Protein AF-A0A521I8H7-F1 (afdb_monomer_lite)

Foldseek 3Di:
DDPVVVVVVVVLVPDPPVSNVVVVVVVVVVVVVVVVVCVVVVDDDVVVVVVVVVVVVCVVVVVDDDDDPVRD

Sequence (72 aa):
MTTLLTKAIKQIEKLPSSLQDEIAEQLLYDSENEIAWEKALSKPQPKLESLAQRALRESKEGKTKKMGFDEL

pLDDT: mean 95.37, std 5.55, range [66.94, 98.69]

Secondary structure (DSSP, 8-state):
--HHHHHHHHHHTTS-HHHHHHHHHHHHHHHHHHHHHHHHHTS--HHHHHHHHHHHHHHHTT------GGG-

Structure (mmCIF, N/CA/C/O backbone):
data_AF-A0A521I8H7-F1
#
_entry.id   AF-A0A521I8H7-F1
#
loop_
_atom_site.group_PDB
_atom_site.id
_atom_site.type_symbol
_atom_site.label_atom_id
_atom_site.label_alt_id
_atom_site.label_comp_id
_atom_site.label_asym_id
_atom_site.label_entity_id
_atom_site.label_seq_id
_atom_site.pdbx_PDB_ins_code
_atom_site.Cartn_x
_atom_site.Cartn_y
_atom_site.Cartn_z
_atom_site.occupancy
_atom_site.B_iso_or_equiv
_atom_site.auth_seq_id
_atom_site.auth_comp_id
_atom_site.auth_asym_id
_atom_site.auth_atom_id
_atom_site.pdbx_PDB_model_num
ATOM 1 N N . MET A 1 1 ? 2.254 5.664 19.021 1.00 73.62 1 MET A N 1
ATOM 2 C CA . MET A 1 1 ? 1.224 6.119 18.063 1.00 73.62 1 MET A CA 1
ATOM 3 C C . MET A 1 1 ? 1.560 7.533 17.621 1.00 73.62 1 MET A C 1
ATOM 5 O O . MET A 1 1 ? 1.939 8.329 18.471 1.00 73.62 1 MET A O 1
ATOM 9 N N . THR A 1 2 ? 1.496 7.842 16.324 1.00 96.38 2 THR A N 1
ATOM 10 C CA . THR A 1 2 ? 1.781 9.203 15.835 1.00 96.38 2 THR A CA 1
ATOM 11 C C . THR A 1 2 ? 0.717 10.190 16.328 1.00 96.38 2 THR A C 1
ATOM 13 O O . THR A 1 2 ? -0.403 9.797 16.678 1.00 96.38 2 THR A O 1
ATOM 16 N N . THR A 1 3 ? 1.037 11.487 16.340 1.00 98.00 3 THR A N 1
ATOM 17 C CA . THR A 1 3 ? 0.082 12.539 16.733 1.00 98.00 3 THR A CA 1
ATOM 18 C C . THR A 1 3 ? -1.174 12.515 15.860 1.00 98.00 3 THR A C 1
ATOM 20 O O . THR A 1 3 ? -2.284 12.683 16.366 1.00 98.00 3 THR A O 1
ATOM 23 N N . LEU A 1 4 ? -1.015 12.254 14.559 1.00 97.94 4 LEU A N 1
ATOM 24 C CA . LEU A 1 4 ? -2.127 12.200 13.614 1.00 97.94 4 LEU A CA 1
ATOM 25 C C . LEU A 1 4 ? -3.040 10.994 13.867 1.00 97.94 4 LEU A C 1
ATOM 27 O O . LEU A 1 4 ? -4.252 11.175 13.957 1.00 97.94 4 LEU A O 1
ATOM 31 N N . LEU A 1 5 ? -2.472 9.799 14.065 1.00 96.38 5 LEU A N 1
ATOM 32 C CA . LEU A 1 5 ? -3.260 8.594 14.342 1.00 96.38 5 LEU A CA 1
ATOM 33 C C . LEU A 1 5 ? -4.011 8.714 15.675 1.00 96.38 5 LEU A C 1
ATOM 35 O O . LEU A 1 5 ? -5.197 8.413 15.751 1.00 96.38 5 LEU A O 1
ATOM 39 N N . THR A 1 6 ? -3.366 9.283 16.697 1.00 97.88 6 THR A N 1
ATOM 40 C CA . THR A 1 6 ? -4.029 9.593 17.976 1.00 97.88 6 THR A CA 1
ATOM 41 C C . THR A 1 6 ? -5.231 10.521 17.782 1.00 97.88 6 THR A C 1
ATOM 43 O O . THR A 1 6 ? -6.283 10.319 18.384 1.00 97.88 6 THR A O 1
ATOM 46 N N . LYS A 1 7 ? -5.091 11.561 16.946 1.00 98.19 7 LYS A N 1
ATOM 47 C CA . LYS A 1 7 ? -6.185 12.494 16.647 1.00 98.19 7 LYS A CA 1
ATOM 48 C C . LYS A 1 7 ? -7.328 11.799 15.905 1.00 98.19 7 LYS A C 1
ATOM 50 O O . LYS A 1 7 ? -8.476 12.098 16.213 1.00 98.19 7 LYS A O 1
ATOM 55 N N . ALA A 1 8 ? -7.023 10.907 14.962 1.00 96.88 8 ALA A N 1
ATOM 56 C CA . ALA A 1 8 ? -8.024 10.150 14.215 1.00 96.88 8 ALA A CA 1
ATOM 57 C C . ALA A 1 8 ? -8.851 9.245 15.141 1.00 96.88 8 ALA A C 1
ATOM 59 O O . ALA A 1 8 ? -10.073 9.365 15.156 1.00 96.88 8 ALA A O 1
ATOM 60 N N . ILE A 1 9 ? -8.194 8.448 15.995 1.00 96.81 9 ILE A N 1
ATOM 61 C CA . ILE A 1 9 ? -8.878 7.571 16.963 1.00 96.81 9 ILE A CA 1
ATOM 62 C C . ILE A 1 9 ? -9.798 8.380 17.883 1.00 96.81 9 ILE A C 1
ATOM 64 O O . ILE A 1 9 ? -10.972 8.052 18.006 1.00 96.81 9 ILE A O 1
ATOM 68 N N . LYS A 1 10 ? -9.333 9.517 18.419 1.00 98.25 10 LYS A N 1
ATOM 69 C CA . LYS A 1 10 ? -10.170 10.405 19.251 1.00 98.25 10 LYS A CA 1
ATOM 70 C C . LYS A 1 10 ? -11.413 10.962 18.546 1.00 98.25 10 LYS A C 1
ATOM 72 O O . LYS A 1 10 ? -12.321 11.443 19.221 1.00 98.25 10 LYS A O 1
ATOM 77 N N . GLN A 1 11 ? -11.437 11.022 17.213 1.00 97.94 11 GLN A N 1
ATOM 78 C CA . GLN A 1 11 ? -12.653 11.392 16.479 1.00 97.94 11 GLN A CA 1
ATOM 79 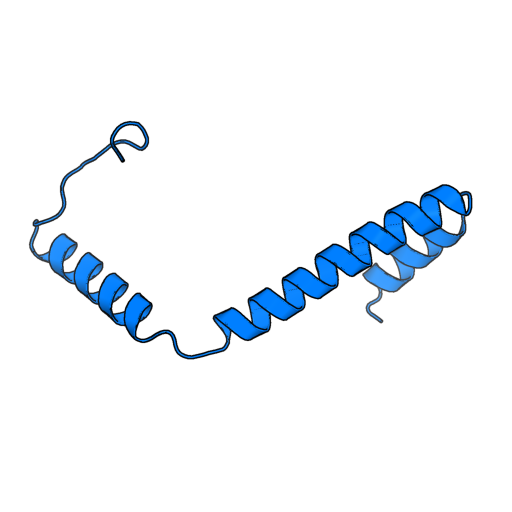C C . GLN A 1 11 ? -13.554 10.178 16.258 1.00 97.94 11 GLN A C 1
ATOM 81 O O . GLN A 1 11 ? -14.763 10.311 16.413 1.00 97.94 11 GLN A O 1
ATOM 86 N N . ILE A 1 12 ? -12.972 9.013 15.959 1.00 97.81 12 ILE A N 1
ATOM 87 C CA . ILE A 1 12 ? -13.700 7.750 15.780 1.00 97.81 12 ILE A CA 1
ATOM 88 C C . ILE A 1 12 ? -14.433 7.363 17.070 1.00 97.81 12 ILE A C 1
ATOM 90 O O . ILE A 1 12 ? -15.613 7.043 17.014 1.00 97.81 12 ILE A O 1
ATOM 94 N N . GLU A 1 13 ? -13.801 7.519 18.236 1.00 97.81 13 GLU A N 1
ATOM 95 C CA . GLU A 1 13 ? -14.401 7.245 19.557 1.00 97.81 13 GLU A CA 1
ATOM 96 C C . GLU A 1 13 ? -15.722 7.995 19.817 1.00 97.81 13 GLU A C 1
ATOM 98 O O . GLU A 1 13 ? -16.510 7.589 20.668 1.00 97.81 13 GLU A O 1
ATOM 103 N N . LYS A 1 14 ? -15.979 9.100 19.106 1.00 98.25 14 LYS A N 1
ATOM 104 C CA . LYS A 1 14 ? -17.211 9.894 19.246 1.00 98.25 14 LYS A CA 1
ATOM 105 C C . LYS A 1 14 ? -18.363 9.385 18.377 1.00 98.25 14 LYS A C 1
ATOM 107 O O . LYS A 1 14 ? -19.468 9.915 18.481 1.00 98.25 14 LYS A O 1
ATOM 112 N N . LEU A 1 15 ? -18.106 8.435 17.481 1.00 98.25 15 LEU A N 1
ATOM 113 C CA . LEU A 1 15 ? -19.095 7.888 16.555 1.00 98.25 15 LEU A CA 1
ATOM 114 C C . LEU A 1 15 ? -19.898 6.750 17.213 1.00 98.25 15 LEU A C 1
ATOM 116 O O . LEU A 1 15 ? -19.445 6.168 18.197 1.00 98.25 15 LEU A O 1
ATOM 120 N N . PRO A 1 16 ? -21.082 6.391 16.687 1.00 98.69 16 PRO A N 1
ATOM 121 C CA . PRO A 1 16 ? -21.767 5.152 17.053 1.00 98.69 16 PRO A CA 1
ATOM 122 C C . PRO A 1 16 ? -20.875 3.924 16.844 1.00 98.69 16 PRO A C 1
ATOM 124 O O . PRO A 1 16 ? -20.112 3.885 15.881 1.00 98.69 16 PRO A O 1
ATOM 127 N N . SER A 1 17 ? -21.016 2.904 17.695 1.00 98.19 17 SER A N 1
ATOM 128 C CA . SER A 1 17 ? -20.175 1.697 17.654 1.00 98.19 17 SER A CA 1
ATOM 129 C C . SER A 1 17 ? -20.161 1.020 16.284 1.00 98.19 17 SER A C 1
ATOM 131 O O . SER A 1 17 ? -19.100 0.643 15.818 1.00 98.19 17 SER A O 1
ATOM 133 N N . SER A 1 18 ? -21.298 0.975 15.583 1.00 98.19 18 SER A N 1
ATOM 134 C CA . SER A 1 18 ? -21.370 0.395 14.236 1.00 98.19 18 SER A CA 1
ATOM 135 C C . SER A 1 18 ? -20.444 1.089 13.232 1.00 98.19 18 SER A C 1
ATOM 137 O O . SER A 1 18 ? -19.846 0.429 12.396 1.00 98.19 18 SER A O 1
ATOM 139 N N . LEU A 1 19 ? -20.308 2.418 13.323 1.00 98.44 19 LEU A N 1
ATOM 140 C CA . LEU A 1 19 ? -19.391 3.176 12.470 1.00 98.44 19 LEU A CA 1
ATOM 141 C C . LEU A 1 19 ? -17.943 3.054 12.949 1.00 98.44 19 LEU A C 1
ATOM 143 O O . LEU A 1 19 ? -17.029 3.120 12.135 1.00 98.44 19 LEU A O 1
ATOM 147 N N . GLN A 1 20 ? -17.715 2.884 14.255 1.00 98.62 20 GLN A N 1
ATOM 148 C CA . GLN A 1 20 ? -16.375 2.590 14.766 1.00 98.62 20 GLN A CA 1
ATOM 149 C C . GLN A 1 20 ? -15.872 1.248 14.230 1.00 98.62 20 GLN A C 1
ATOM 151 O O . GLN A 1 20 ? -14.738 1.183 13.760 1.00 98.62 20 GLN A O 1
ATOM 156 N N . ASP A 1 21 ? -16.726 0.224 14.254 1.00 98.50 21 ASP A N 1
ATOM 157 C CA . ASP A 1 21 ? -16.410 -1.121 13.779 1.00 98.50 21 ASP A CA 1
ATOM 158 C C . ASP A 1 21 ? -16.150 -1.126 12.265 1.00 98.50 21 ASP A C 1
ATOM 160 O O . ASP A 1 21 ? -15.126 -1.647 11.834 1.00 98.50 21 ASP A O 1
ATOM 164 N N . GLU A 1 22 ? -16.985 -0.451 11.464 1.00 98.44 22 GLU A N 1
ATOM 165 C CA . GLU A 1 22 ? -16.775 -0.318 10.010 1.00 98.44 22 GLU A CA 1
ATOM 166 C C . GLU A 1 22 ? -15.424 0.343 9.679 1.00 98.44 22 GLU A C 1
ATOM 168 O O . GLU A 1 22 ? -14.668 -0.129 8.827 1.00 98.44 22 GLU A O 1
ATOM 173 N N . ILE A 1 23 ? -15.070 1.417 10.395 1.00 98.19 23 ILE A N 1
ATOM 174 C CA . ILE A 1 23 ? -13.778 2.091 10.213 1.00 98.19 23 ILE A CA 1
ATOM 175 C C . ILE A 1 23 ? -12.622 1.192 10.670 1.00 98.19 23 ILE A C 1
ATOM 177 O O . ILE A 1 23 ? -11.561 1.188 10.041 1.00 98.19 23 ILE A O 1
ATOM 181 N N . ALA A 1 24 ? -12.799 0.449 11.764 1.00 97.75 24 ALA A N 1
ATOM 182 C CA . ALA A 1 24 ? -11.784 -0.461 12.276 1.00 97.75 24 ALA A CA 1
ATOM 183 C C . ALA A 1 24 ? -11.515 -1.613 11.299 1.00 97.75 24 ALA A C 1
ATOM 185 O O . ALA A 1 24 ? -10.350 -1.902 11.031 1.00 97.75 24 ALA A O 1
ATOM 186 N N . GLU A 1 25 ? -12.557 -2.220 10.728 1.00 98.50 25 GLU A N 1
ATOM 187 C CA . GLU A 1 25 ? -12.434 -3.270 9.711 1.00 98.50 25 GLU A CA 1
ATOM 188 C C . GLU A 1 25 ? -11.637 -2.783 8.497 1.00 98.50 25 GLU A C 1
ATOM 190 O O . GLU A 1 25 ? -10.663 -3.428 8.099 1.00 98.50 25 GLU A O 1
ATOM 195 N N . GLN A 1 26 ? -11.979 -1.606 7.963 1.00 98.06 26 GLN A N 1
ATOM 196 C CA . GLN A 1 26 ? -11.259 -1.018 6.834 1.00 98.06 26 GLN A CA 1
ATOM 197 C C . GLN A 1 26 ? -9.790 -0.732 7.180 1.00 98.06 26 GLN A C 1
ATOM 199 O O . GLN A 1 26 ? -8.891 -1.076 6.414 1.00 98.06 26 GLN A O 1
ATOM 204 N N . LEU A 1 27 ? -9.520 -0.143 8.351 1.00 96.94 27 LEU A N 1
ATOM 205 C CA . LEU A 1 27 ? -8.155 0.186 8.769 1.00 96.94 27 LEU A CA 1
ATOM 206 C C . LEU A 1 27 ? -7.296 -1.067 8.977 1.00 96.94 27 LEU A C 1
ATOM 208 O O . LEU A 1 27 ? -6.104 -1.045 8.664 1.00 96.94 27 LEU A O 1
ATOM 212 N N . LEU A 1 28 ? -7.878 -2.146 9.507 1.00 98.06 28 LEU A N 1
ATOM 213 C CA . LEU A 1 28 ? -7.200 -3.432 9.657 1.00 98.06 28 LEU A CA 1
ATOM 214 C C . LEU A 1 28 ? -6.853 -4.023 8.290 1.00 98.06 28 LEU A C 1
ATOM 216 O O . LEU A 1 28 ? -5.691 -4.358 8.063 1.00 98.06 28 LEU A O 1
ATOM 220 N N . TYR A 1 29 ? -7.820 -4.067 7.371 1.00 98.31 29 TYR A N 1
ATOM 221 C CA . TYR A 1 29 ? -7.604 -4.546 6.007 1.00 98.31 29 TYR A CA 1
ATOM 222 C C . TYR A 1 29 ? -6.507 -3.754 5.282 1.00 98.31 29 TYR A C 1
ATOM 224 O O . TYR A 1 29 ? -5.588 -4.338 4.702 1.00 98.31 29 TYR A O 1
ATOM 232 N N . ASP A 1 30 ? -6.559 -2.424 5.344 1.00 98.06 30 ASP A N 1
ATOM 233 C CA . ASP A 1 30 ? -5.558 -1.567 4.708 1.00 98.06 30 ASP A CA 1
ATOM 234 C C . ASP A 1 30 ? -4.176 -1.786 5.340 1.00 98.06 30 ASP A C 1
ATOM 236 O O . ASP A 1 30 ? -3.186 -1.954 4.631 1.00 98.06 30 ASP A O 1
ATOM 240 N N . SER A 1 31 ? -4.100 -1.886 6.671 1.00 97.38 31 SER A N 1
ATOM 241 C CA . SER A 1 31 ? -2.834 -2.120 7.381 1.00 97.38 31 SER A CA 1
ATOM 242 C C . SER A 1 31 ? -2.197 -3.465 7.019 1.00 97.38 31 SER A C 1
ATOM 244 O O . SER A 1 31 ? -0.982 -3.540 6.827 1.00 97.38 31 SER A O 1
ATOM 246 N N . GLU A 1 32 ? -2.991 -4.533 6.912 1.00 98.19 32 GLU A N 1
ATOM 247 C CA . GLU A 1 32 ? -2.502 -5.850 6.491 1.00 98.19 32 GLU A CA 1
ATOM 248 C C . GLU A 1 32 ? -1.968 -5.823 5.055 1.00 98.19 32 GLU A C 1
ATOM 250 O O . GLU A 1 32 ? -0.902 -6.387 4.784 1.00 98.19 32 GLU A O 1
ATOM 255 N N . ASN A 1 33 ? -2.657 -5.120 4.153 1.00 98.25 33 ASN A N 1
ATOM 256 C CA . ASN A 1 33 ? -2.198 -4.936 2.780 1.00 98.25 33 ASN A CA 1
ATOM 257 C C . ASN A 1 33 ? -0.895 -4.138 2.708 1.00 98.25 33 ASN A C 1
ATOM 259 O O . ASN A 1 33 ? 0.023 -4.560 2.007 1.00 98.25 33 ASN A O 1
ATOM 263 N N . GLU A 1 34 ? -0.768 -3.037 3.451 1.00 98.12 34 GLU A N 1
ATOM 2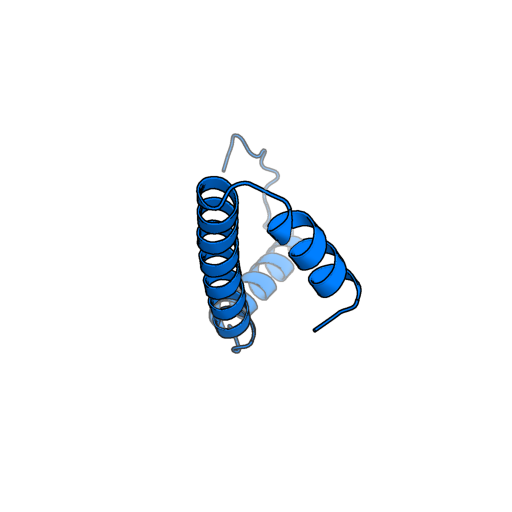64 C CA . GLU A 1 34 ? 0.469 -2.247 3.499 1.00 98.12 34 GLU A CA 1
ATOM 265 C C . GLU A 1 34 ? 1.652 -3.082 4.014 1.00 98.12 34 GLU A C 1
ATOM 267 O O . GLU A 1 34 ? 2.736 -3.074 3.428 1.00 98.12 34 GLU A O 1
ATOM 272 N N . ILE A 1 35 ? 1.443 -3.894 5.057 1.00 97.81 35 ILE A N 1
ATOM 273 C CA . ILE A 1 35 ? 2.469 -4.819 5.566 1.00 97.81 35 ILE A CA 1
ATOM 274 C C . ILE A 1 35 ? 2.849 -5.861 4.504 1.00 97.81 35 ILE A C 1
ATOM 276 O O . ILE A 1 35 ? 4.032 -6.188 4.340 1.00 97.81 35 ILE A O 1
ATOM 280 N N . ALA A 1 36 ? 1.866 -6.406 3.784 1.00 97.81 36 ALA A N 1
ATOM 281 C CA . ALA A 1 36 ? 2.111 -7.369 2.718 1.00 97.81 36 ALA A CA 1
ATOM 282 C C . ALA A 1 36 ? 2.908 -6.744 1.562 1.00 97.81 36 ALA A C 1
ATOM 284 O O . ALA A 1 36 ? 3.865 -7.365 1.085 1.00 97.81 36 ALA A O 1
ATOM 285 N N . TRP A 1 37 ? 2.569 -5.516 1.160 1.00 97.31 37 TRP A N 1
ATOM 286 C CA . TRP A 1 37 ? 3.289 -4.756 0.139 1.00 97.31 37 TRP A CA 1
ATOM 287 C C . TRP A 1 37 ? 4.725 -4.465 0.549 1.00 97.31 37 TRP A C 1
ATOM 289 O O . TRP A 1 37 ? 5.642 -4.803 -0.200 1.00 97.31 37 TRP A O 1
ATOM 299 N N . GLU A 1 38 ? 4.947 -3.942 1.754 1.00 97.75 38 GLU A N 1
ATOM 300 C CA . GLU A 1 38 ? 6.290 -3.674 2.275 1.00 97.75 38 GLU A CA 1
ATOM 301 C C . GLU A 1 38 ? 7.145 -4.952 2.277 1.00 97.75 38 GLU A C 1
ATOM 303 O O . GLU A 1 38 ? 8.288 -4.978 1.814 1.00 97.75 38 GLU A O 1
ATOM 308 N N . LYS A 1 39 ? 6.574 -6.081 2.712 1.00 96.75 39 LYS A N 1
ATOM 309 C CA . LYS A 1 39 ? 7.258 -7.382 2.702 1.00 96.75 39 LYS A CA 1
ATOM 310 C C . LYS A 1 39 ? 7.560 -7.892 1.290 1.00 96.75 39 LYS A C 1
ATOM 312 O O . LYS A 1 39 ? 8.563 -8.585 1.095 1.00 96.75 39 LYS A O 1
ATOM 317 N N . ALA A 1 40 ? 6.680 -7.636 0.327 1.00 94.12 40 ALA A N 1
ATOM 318 C CA . ALA A 1 40 ? 6.880 -8.039 -1.059 1.00 94.12 40 ALA A CA 1
ATOM 319 C C . ALA A 1 40 ? 7.967 -7.188 -1.732 1.00 94.12 40 ALA A C 1
ATOM 321 O O . ALA A 1 40 ? 8.843 -7.737 -2.401 1.00 94.12 40 ALA A O 1
ATOM 322 N N . LEU A 1 41 ? 7.938 -5.874 -1.507 1.00 93.88 41 LEU A N 1
ATOM 323 C CA . LEU A 1 41 ? 8.788 -4.895 -2.183 1.00 93.88 41 LEU A CA 1
ATOM 324 C C . LEU A 1 41 ? 10.170 -4.725 -1.540 1.00 93.88 41 LEU A C 1
ATOM 326 O O . LEU A 1 41 ? 11.116 -4.376 -2.241 1.00 93.88 41 LEU A O 1
ATOM 330 N N . SER A 1 42 ? 10.322 -5.031 -0.249 1.00 95.19 42 SER A N 1
ATOM 331 C CA . SER A 1 42 ? 11.620 -5.006 0.452 1.00 95.19 42 SER A CA 1
ATOM 332 C C . SER A 1 42 ? 12.595 -6.099 -0.001 1.00 95.19 42 SER A C 1
ATOM 334 O O . SER A 1 42 ? 13.790 -6.036 0.295 1.00 95.19 42 SER A O 1
ATOM 336 N N . LYS A 1 43 ? 12.112 -7.124 -0.711 1.00 94.62 43 LYS A N 1
ATOM 337 C CA . LYS A 1 43 ? 12.953 -8.212 -1.216 1.00 94.62 43 LYS A CA 1
ATOM 338 C C . LYS A 1 43 ? 13.595 -7.829 -2.553 1.00 94.62 43 LYS A C 1
ATOM 340 O O . LYS A 1 43 ? 12.956 -7.148 -3.354 1.00 94.62 43 LYS A O 1
ATOM 345 N N . PRO A 1 44 ? 14.812 -8.325 -2.852 1.00 93.31 44 PRO A N 1
ATOM 346 C CA . PRO A 1 44 ? 15.389 -8.209 -4.187 1.00 93.31 44 PRO A CA 1
ATOM 347 C C . PRO A 1 44 ? 14.458 -8.807 -5.242 1.00 93.31 44 PRO A C 1
ATOM 349 O O . PRO A 1 44 ? 13.900 -9.892 -5.048 1.00 93.31 44 PRO A O 1
ATOM 352 N N . GLN A 1 45 ? 14.315 -8.124 -6.376 1.00 93.12 45 GLN A N 1
ATOM 353 C CA . GLN A 1 45 ? 13.393 -8.515 -7.443 1.00 93.12 45 GLN A CA 1
ATOM 354 C C . GLN A 1 45 ? 14.169 -8.690 -8.755 1.00 93.12 45 GLN A C 1
ATOM 356 O O . GLN A 1 45 ? 13.913 -7.979 -9.729 1.00 93.12 45 GLN A O 1
ATOM 361 N N . PRO A 1 46 ? 15.089 -9.676 -8.835 1.00 95.06 46 PRO A N 1
ATOM 362 C CA . PRO A 1 46 ? 16.060 -9.781 -9.927 1.00 95.06 46 PRO A CA 1
ATOM 363 C C . PRO A 1 46 ? 15.404 -9.906 -11.308 1.00 95.06 46 PRO A C 1
ATOM 365 O O . PRO A 1 46 ? 15.932 -9.414 -12.304 1.00 95.06 46 PRO A O 1
ATOM 368 N N . LYS A 1 47 ? 14.217 -10.524 -11.385 1.00 96.00 47 LYS A N 1
ATOM 369 C CA . LYS A 1 47 ? 13.443 -10.600 -12.630 1.00 96.00 47 LYS A CA 1
ATOM 370 C C . LYS A 1 47 ? 12.937 -9.225 -13.075 1.00 96.00 47 LYS A C 1
ATOM 372 O O . LYS A 1 47 ? 13.067 -8.900 -14.251 1.00 96.00 47 LYS A O 1
ATOM 377 N N . LEU A 1 48 ? 12.372 -8.426 -12.167 1.00 95.62 48 LEU A N 1
ATOM 378 C CA . LEU A 1 48 ? 11.899 -7.077 -12.496 1.00 95.62 48 LEU A CA 1
ATOM 379 C C . LEU A 1 48 ? 13.067 -6.139 -12.797 1.00 95.62 48 LEU A C 1
ATOM 381 O O . LEU A 1 48 ? 12.998 -5.393 -13.768 1.00 95.62 48 LEU A O 1
ATOM 385 N N . GLU A 1 49 ? 14.162 -6.236 -12.044 1.00 96.12 49 GLU A N 1
ATOM 386 C CA . GLU A 1 49 ? 15.396 -5.492 -12.315 1.00 96.12 49 GLU A CA 1
ATOM 387 C C . GLU A 1 49 ? 15.933 -5.801 -13.718 1.00 96.12 49 GLU A C 1
ATOM 389 O O . GLU A 1 49 ? 16.227 -4.889 -14.491 1.00 96.12 49 GLU A O 1
ATOM 394 N N . SER A 1 50 ? 15.988 -7.084 -14.091 1.00 97.56 50 SER A N 1
ATOM 395 C CA . SER A 1 50 ? 16.412 -7.514 -15.426 1.00 97.56 50 SER A CA 1
ATOM 396 C C . SER A 1 50 ? 15.492 -6.979 -16.530 1.00 97.56 50 SER A C 1
ATOM 398 O O . SER A 1 50 ? 15.973 -6.480 -17.552 1.00 97.56 50 SER A O 1
ATOM 400 N N . LEU A 1 51 ? 14.171 -7.030 -16.324 1.00 97.56 51 LEU A N 1
ATOM 401 C CA . LEU A 1 51 ? 13.192 -6.489 -17.269 1.00 97.56 51 LEU A CA 1
ATOM 402 C C . LEU A 1 51 ? 13.323 -4.967 -17.416 1.00 97.56 51 LEU A C 1
ATOM 404 O O . LEU A 1 51 ? 13.334 -4.470 -18.541 1.00 97.56 51 LEU A O 1
ATOM 408 N N . ALA A 1 52 ? 13.496 -4.237 -16.314 1.00 96.56 52 ALA A N 1
ATOM 409 C CA . ALA A 1 52 ? 13.688 -2.790 -16.326 1.00 96.56 52 ALA A CA 1
ATOM 410 C C . ALA A 1 52 ? 14.979 -2.397 -17.062 1.00 96.56 52 ALA A C 1
ATOM 412 O O . ALA A 1 52 ? 14.964 -1.537 -17.943 1.00 96.56 52 ALA A O 1
ATOM 413 N N . GLN A 1 53 ? 16.094 -3.073 -16.769 1.00 97.56 53 GLN A N 1
ATOM 414 C CA . GLN A 1 53 ? 17.364 -2.854 -17.468 1.00 97.56 53 GLN A CA 1
ATOM 415 C C . GLN A 1 53 ? 17.251 -3.149 -18.967 1.00 97.56 53 GLN A C 1
ATOM 417 O O . GLN A 1 53 ? 17.784 -2.405 -19.794 1.00 97.56 53 GLN A O 1
ATOM 422 N N . ARG A 1 54 ? 16.540 -4.221 -19.333 1.00 97.12 54 ARG A N 1
ATOM 423 C CA . ARG A 1 54 ? 16.270 -4.561 -20.730 1.00 97.12 54 ARG A CA 1
ATOM 424 C C . ARG A 1 54 ? 15.446 -3.475 -21.421 1.00 97.12 54 ARG A C 1
ATOM 426 O O . ARG A 1 54 ? 15.853 -3.045 -22.494 1.00 97.12 54 ARG A O 1
ATOM 433 N N . ALA A 1 55 ? 14.362 -3.005 -20.808 1.00 96.00 55 ALA A N 1
ATOM 434 C CA . ALA A 1 55 ? 13.524 -1.948 -21.371 1.00 96.00 55 ALA A CA 1
ATOM 435 C C . ALA A 1 55 ? 14.313 -0.642 -21.583 1.00 96.00 55 ALA A C 1
ATOM 437 O O . ALA A 1 55 ? 14.225 -0.019 -22.642 1.00 96.00 55 ALA A O 1
ATOM 438 N N . LEU A 1 56 ? 15.160 -0.259 -20.619 1.00 97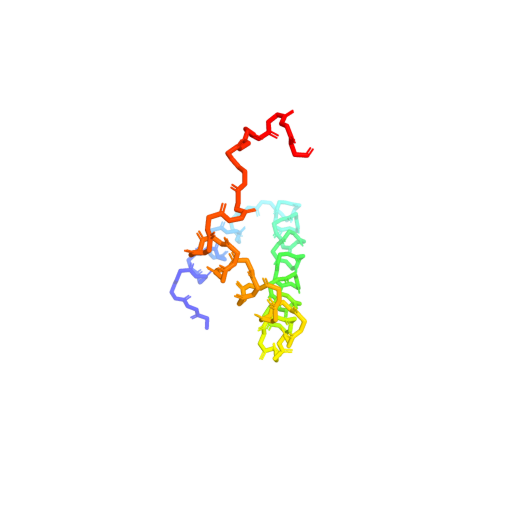.19 56 LEU A N 1
ATOM 439 C CA . LEU A 1 56 ? 16.047 0.903 -20.748 1.00 97.19 56 LEU A CA 1
ATOM 440 C C . LEU A 1 56 ? 17.050 0.746 -21.897 1.00 97.19 56 LEU A C 1
ATOM 442 O O . LEU A 1 56 ? 17.302 1.706 -22.627 1.00 97.19 56 LEU A O 1
ATOM 446 N N . ARG A 1 57 ? 17.624 -0.451 -22.070 1.00 98.00 57 ARG A N 1
ATOM 447 C CA . ARG A 1 57 ? 18.533 -0.750 -23.184 1.00 98.00 57 ARG A CA 1
ATOM 448 C C . ARG A 1 57 ? 17.809 -0.682 -24.527 1.00 98.00 57 ARG A C 1
ATOM 450 O O . ARG A 1 57 ? 18.287 -0.002 -25.425 1.00 98.00 57 ARG A O 1
ATOM 457 N N . GLU A 1 58 ? 16.655 -1.331 -24.650 1.00 97.31 58 GLU A N 1
ATOM 458 C CA . GLU A 1 58 ? 15.849 -1.318 -25.876 1.00 97.31 58 GLU A CA 1
ATOM 459 C C . GLU A 1 58 ? 15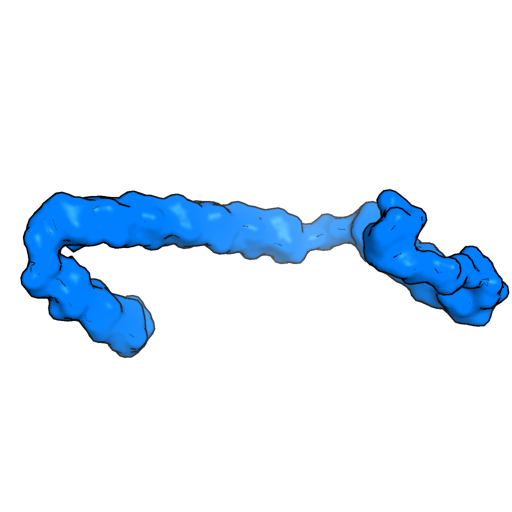.439 0.110 -26.262 1.00 97.31 58 GLU A C 1
ATOM 461 O O . GLU A 1 58 ? 15.522 0.470 -27.433 1.00 97.31 58 GLU A O 1
ATOM 466 N N . SER A 1 59 ? 15.095 0.956 -25.286 1.00 95.94 59 SER A N 1
ATOM 467 C CA . SER A 1 59 ? 14.810 2.377 -25.519 1.00 95.94 59 SER A CA 1
ATOM 468 C C . SER A 1 59 ? 16.024 3.137 -26.063 1.00 95.94 59 SER A C 1
ATOM 470 O O . SER A 1 59 ? 15.924 3.816 -27.084 1.00 95.94 59 SER A O 1
ATOM 472 N N . LYS A 1 60 ? 17.201 2.965 -25.444 1.00 97.12 60 LYS A N 1
ATOM 473 C CA . LYS A 1 60 ? 18.458 3.583 -25.907 1.00 97.12 60 LYS A CA 1
ATOM 474 C C . LYS A 1 60 ? 18.867 3.127 -27.309 1.00 97.12 60 LYS A C 1
ATOM 476 O O . LYS A 1 60 ? 19.452 3.902 -28.053 1.00 97.12 60 LYS A O 1
A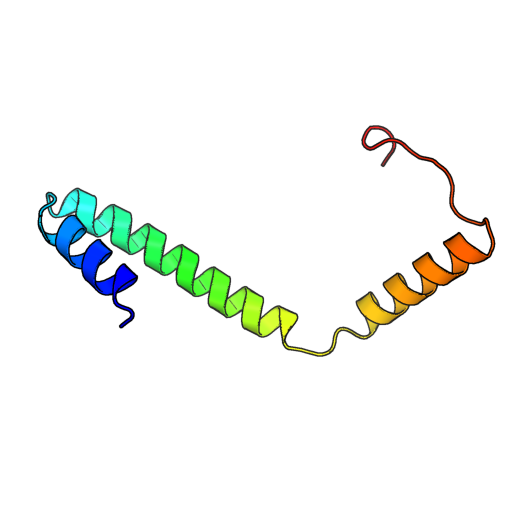TOM 481 N N . GLU A 1 61 ? 18.563 1.882 -27.660 1.00 97.75 61 GLU A N 1
ATOM 482 C CA . GLU A 1 61 ? 18.842 1.296 -28.975 1.00 97.75 61 GLU A CA 1
ATOM 483 C C . GLU A 1 61 ? 17.777 1.646 -30.031 1.00 97.75 61 GLU A C 1
ATOM 485 O O . GLU A 1 61 ? 17.878 1.184 -31.166 1.00 97.75 61 GLU A O 1
ATOM 490 N N . GLY A 1 62 ? 16.746 2.429 -29.683 1.00 96.56 62 GLY A N 1
ATOM 491 C CA . GLY A 1 62 ? 15.656 2.780 -30.598 1.00 96.56 62 GLY A CA 1
ATOM 492 C C . GLY A 1 62 ? 14.742 1.602 -30.956 1.00 96.56 62 GLY A C 1
ATOM 493 O O . GLY A 1 62 ? 14.058 1.638 -31.974 1.00 96.56 62 GLY A O 1
ATOM 494 N N . LYS A 1 63 ? 14.733 0.546 -30.134 1.00 96.56 63 LYS A N 1
ATOM 495 C CA . LYS A 1 63 ? 13.907 -0.662 -30.308 1.00 96.56 63 LYS A CA 1
ATOM 496 C C . LYS A 1 63 ? 12.524 -0.542 -29.666 1.00 96.56 63 LYS A C 1
ATOM 498 O O . LYS A 1 63 ? 11.748 -1.494 -29.702 1.00 96.56 63 LYS A O 1
ATOM 5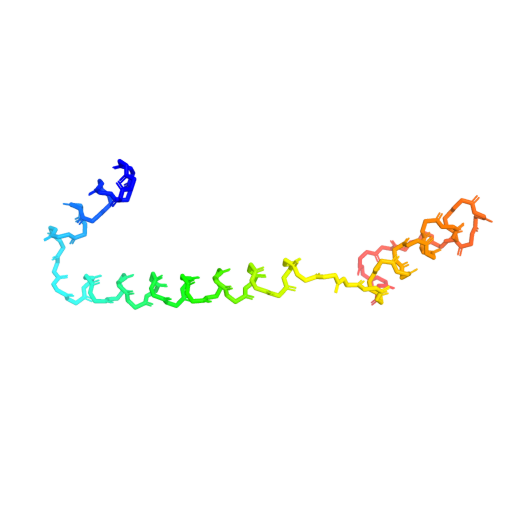03 N N . THR A 1 64 ? 12.209 0.599 -29.059 1.00 93.19 64 THR A N 1
ATOM 504 C CA . THR A 1 64 ? 10.876 0.884 -28.525 1.00 93.19 64 THR A CA 1
ATOM 505 C C . THR A 1 64 ? 9.948 1.382 -29.628 1.00 93.19 64 THR A C 1
ATOM 507 O O . THR A 1 64 ? 10.354 2.086 -30.551 1.00 93.19 64 THR A O 1
ATOM 510 N N . LYS A 1 65 ? 8.667 1.027 -29.522 1.00 91.12 65 LYS A N 1
ATOM 511 C CA . LYS A 1 65 ? 7.606 1.546 -30.385 1.00 91.12 65 LYS A CA 1
ATOM 512 C C . LYS A 1 65 ? 6.768 2.538 -29.584 1.00 91.12 65 LYS A C 1
ATOM 514 O O . LYS A 1 65 ? 6.410 2.263 -28.443 1.00 91.12 65 LYS A O 1
ATOM 519 N N . LYS A 1 66 ? 6.431 3.681 -30.185 1.00 90.06 66 LYS A N 1
ATOM 520 C CA . LYS A 1 66 ? 5.435 4.595 -29.617 1.00 90.06 66 LYS A CA 1
ATOM 521 C C . LYS A 1 66 ? 4.062 3.924 -29.686 1.00 90.06 66 LYS A C 1
ATOM 523 O O . LYS A 1 66 ? 3.644 3.544 -30.777 1.00 90.06 66 LYS A O 1
ATOM 528 N N . MET A 1 67 ? 3.405 3.779 -28.542 1.00 88.38 67 MET A N 1
ATOM 529 C CA . MET A 1 67 ? 2.080 3.169 -28.424 1.00 88.38 67 MET A CA 1
ATOM 530 C C . MET A 1 67 ? 1.235 3.965 -27.428 1.00 88.38 67 MET A C 1
ATOM 532 O O . MET A 1 67 ? 1.774 4.494 -26.451 1.00 88.38 67 MET A O 1
ATOM 536 N N . GLY A 1 68 ? -0.060 4.096 -27.708 1.00 88.31 68 GLY A N 1
ATOM 537 C CA . GLY A 1 68 ? -1.035 4.667 -26.776 1.00 88.31 68 GLY A CA 1
ATOM 538 C C . GLY A 1 68 ? -1.464 3.664 -25.702 1.00 88.31 68 GLY A C 1
ATOM 539 O O . GLY A 1 68 ? -1.257 2.464 -25.854 1.00 88.31 68 GLY A O 1
ATOM 540 N N . PHE A 1 69 ? -2.095 4.144 -24.626 1.00 83.19 69 PHE A N 1
ATOM 541 C CA . PHE A 1 69 ? -2.684 3.258 -23.611 1.00 83.19 69 PHE A CA 1
ATOM 542 C C . PHE A 1 69 ? -3.790 2.360 -24.185 1.00 83.19 69 PHE A C 1
ATOM 544 O O . PHE A 1 69 ? -3.936 1.230 -23.737 1.00 83.19 69 PHE A O 1
ATOM 551 N N . ASP A 1 70 ? -4.502 2.831 -25.212 1.00 88.06 70 ASP A N 1
ATOM 552 C CA . ASP A 1 70 ? -5.534 2.066 -25.925 1.00 88.06 70 ASP A CA 1
ATOM 553 C C . ASP A 1 70 ? -4.956 0.971 -26.849 1.00 88.06 70 ASP A C 1
ATOM 555 O O . ASP A 1 70 ? -5.705 0.220 -27.468 1.00 88.06 70 ASP A O 1
ATOM 559 N N . GLU A 1 71 ? -3.627 0.891 -26.973 1.00 78.88 71 GLU A N 1
ATOM 560 C CA . GLU A 1 71 ? -2.908 -0.029 -27.865 1.00 78.88 71 GLU A CA 1
ATOM 561 C C . GLU A 1 71 ? -2.038 -1.055 -27.102 1.00 78.88 71 GLU A C 1
ATOM 563 O O . GLU A 1 71 ? -1.219 -1.736 -27.728 1.00 78.88 71 GLU A O 1
ATOM 568 N N . LEU A 1 72 ? -2.169 -1.123 -25.766 1.00 66.94 72 LEU A N 1
ATOM 569 C CA . LEU A 1 72 ? -1.438 -2.038 -24.870 1.00 66.94 72 LEU A CA 1
ATOM 570 C C . LEU A 1 72 ? -2.020 -3.457 -24.831 1.00 66.94 72 LEU A C 1
ATOM 572 O O . LEU A 1 72 ? -3.261 -3.603 -24.811 1.00 66.94 72 LEU A O 1
#

Radius of gyration: 21.81 Å; chains: 1; bounding box: 41×23×50 Å